Protein AF-A0A0F2SH37-F1 (afdb_monomer_lite)

pLDDT: mean 86.78, std 10.69, range [32.75, 97.75]

Structure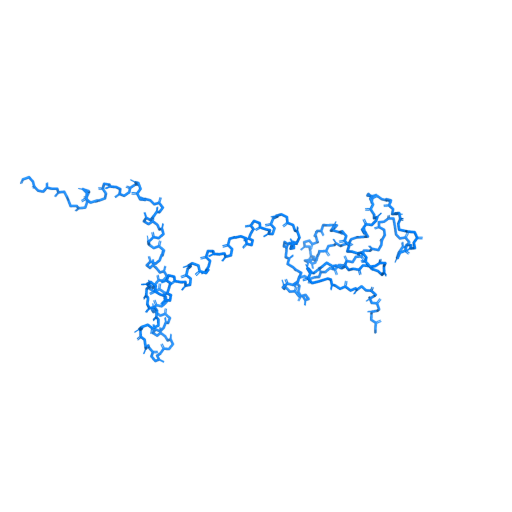 (mmCIF, N/CA/C/O backbone):
data_AF-A0A0F2SH37-F1
#
_entry.id   AF-A0A0F2SH37-F1
#
loop_
_atom_site.group_PDB
_atom_site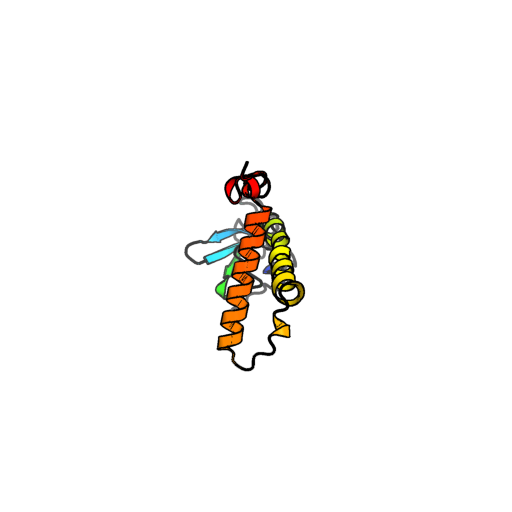.id
_atom_site.type_symbol
_atom_site.label_atom_id
_atom_site.label_alt_id
_atom_site.label_comp_id
_atom_site.label_asym_id
_atom_site.label_entity_id
_atom_site.label_seq_id
_atom_site.pdbx_PDB_ins_code
_atom_site.Cartn_x
_atom_site.Cartn_y
_atom_site.Cartn_z
_atom_site.occupancy
_atom_site.B_iso_or_equiv
_atom_site.auth_seq_id
_atom_site.auth_comp_id
_atom_site.auth_asym_id
_atom_site.auth_atom_id
_atom_site.pdbx_PDB_model_num
ATOM 1 N N . LYS A 1 1 ? -10.724 4.747 -33.906 1.00 32.75 1 LYS A N 1
ATOM 2 C CA . LYS A 1 1 ? -9.865 3.579 -33.591 1.00 32.75 1 LYS A CA 1
ATOM 3 C C . LYS A 1 1 ? -8.431 4.075 -33.403 1.00 32.75 1 LYS A C 1
ATOM 5 O O . LYS A 1 1 ? -7.714 4.203 -34.383 1.00 32.75 1 LYS A O 1
ATOM 10 N N . THR A 1 2 ? -8.019 4.435 -32.190 1.00 34.62 2 THR A N 1
ATOM 11 C CA . THR A 1 2 ? -6.594 4.629 -31.877 1.00 34.62 2 THR A CA 1
ATOM 12 C C . THR A 1 2 ? -5.973 3.236 -31.784 1.00 34.62 2 THR A C 1
ATOM 14 O O . THR A 1 2 ? -6.113 2.554 -30.776 1.00 34.62 2 THR A O 1
ATOM 17 N N . GLY A 1 3 ? -5.422 2.753 -32.900 1.00 40.59 3 GLY A N 1
ATOM 18 C CA . GLY A 1 3 ? -4.862 1.408 -33.043 1.00 40.59 3 GLY A CA 1
ATOM 19 C C . GLY A 1 3 ? -3.606 1.217 -32.200 1.00 40.59 3 GLY A C 1
ATOM 20 O O . GLY A 1 3 ? -2.492 1.357 -32.694 1.00 40.59 3 GLY A O 1
ATOM 21 N N . SER A 1 4 ? -3.763 0.934 -30.911 1.00 58.38 4 SER A N 1
ATOM 22 C CA . SER A 1 4 ? -2.652 0.466 -30.096 1.00 58.38 4 SER A CA 1
ATOM 23 C C . SER A 1 4 ? -2.620 -1.058 -30.136 1.00 58.38 4 SER A C 1
ATOM 25 O O . SER A 1 4 ? -3.357 -1.704 -29.398 1.00 58.38 4 SER A O 1
ATOM 27 N N . ASP A 1 5 ? -1.725 -1.634 -30.944 1.00 71.38 5 ASP A N 1
ATOM 28 C CA . ASP A 1 5 ? -1.370 -3.073 -30.944 1.00 71.38 5 ASP A CA 1
ATOM 29 C C . ASP A 1 5 ? -0.654 -3.516 -29.648 1.00 71.38 5 ASP A C 1
ATOM 31 O O . ASP A 1 5 ? 0.212 -4.389 -29.651 1.00 71.38 5 ASP A O 1
ATOM 35 N N . ILE A 1 6 ? -0.921 -2.824 -28.545 1.00 78.50 6 ILE A N 1
ATOM 36 C CA . ILE A 1 6 ? -0.251 -2.996 -27.268 1.00 78.50 6 ILE A CA 1
ATOM 37 C C . ILE A 1 6 ? -1.250 -3.638 -26.326 1.00 78.50 6 ILE A C 1
ATOM 39 O O . ILE A 1 6 ? -2.310 -3.082 -26.039 1.00 78.50 6 ILE A O 1
ATOM 43 N N . GLN A 1 7 ? -0.884 -4.820 -25.852 1.00 89.06 7 GLN A N 1
ATOM 44 C CA . GLN A 1 7 ? -1.597 -5.511 -24.790 1.00 89.06 7 GLN A CA 1
ATOM 45 C C . GLN A 1 7 ? -1.017 -5.074 -23.443 1.00 89.06 7 GLN A C 1
ATOM 47 O O . GLN A 1 7 ? 0.141 -4.672 -23.364 1.00 89.06 7 GLN A O 1
ATOM 52 N N . ILE A 1 8 ? -1.807 -5.134 -22.376 1.00 90.44 8 ILE A N 1
ATOM 53 C CA . ILE A 1 8 ? -1.336 -4.855 -21.016 1.00 90.44 8 ILE A CA 1
ATOM 54 C C . ILE A 1 8 ? -1.289 -6.181 -20.264 1.00 90.44 8 ILE A C 1
ATOM 56 O O . ILE A 1 8 ? -2.287 -6.900 -20.223 1.00 90.44 8 ILE A O 1
ATOM 60 N N . SER A 1 9 ? -0.139 -6.513 -19.679 1.00 90.62 9 SER A N 1
ATOM 61 C CA . SER A 1 9 ? 0.007 -7.718 -18.866 1.00 90.62 9 SER A CA 1
ATOM 62 C C . SER A 1 9 ? -0.800 -7.605 -17.562 1.00 90.62 9 SER A C 1
ATOM 64 O O . SER A 1 9 ? -1.133 -6.496 -17.130 1.00 90.62 9 SER A O 1
ATOM 66 N N . PRO A 1 10 ? -1.086 -8.719 -16.863 1.00 88.00 10 PRO A N 1
ATOM 67 C CA . PRO A 1 10 ? -1.769 -8.687 -15.563 1.00 88.00 10 PRO A CA 1
ATOM 68 C C . PRO A 1 10 ? -1.054 -7.841 -14.494 1.00 88.00 10 PRO A C 1
ATOM 70 O O . PRO A 1 10 ? -1.665 -7.443 -13.499 1.00 88.00 10 PRO A O 1
ATOM 73 N N . ASN A 1 11 ? 0.233 -7.549 -14.700 1.00 85.81 11 ASN A N 1
ATOM 74 C CA . ASN A 1 11 ? 1.043 -6.703 -13.828 1.00 85.81 11 ASN A CA 1
ATOM 75 C C . ASN A 1 11 ? 0.984 -5.212 -14.193 1.00 85.81 11 ASN A C 1
ATOM 77 O O . ASN A 1 11 ? 1.608 -4.405 -13.510 1.00 85.81 11 ASN A O 1
ATOM 81 N N . GLY A 1 12 ? 0.236 -4.842 -15.236 1.00 88.56 12 GLY A N 1
ATOM 82 C CA . GLY A 1 12 ? 0.138 -3.466 -15.722 1.00 88.56 12 GLY A CA 1
ATOM 83 C C . GLY A 1 12 ? 1.277 -3.069 -16.660 1.00 88.56 12 GLY A C 1
ATOM 84 O O . GLY A 1 12 ? 1.446 -1.883 -16.932 1.00 88.56 12 GLY A O 1
ATOM 85 N N . ILE A 1 13 ? 2.054 -4.037 -17.157 1.00 90.50 13 ILE A N 1
ATOM 86 C CA . ILE A 1 13 ? 3.205 -3.782 -18.026 1.00 90.50 13 ILE A CA 1
ATOM 87 C C . ILE A 1 13 ? 2.760 -3.894 -19.490 1.00 90.50 13 ILE A C 1
ATOM 89 O O . ILE A 1 13 ? 2.168 -4.905 -19.871 1.00 90.50 13 ILE A O 1
ATOM 93 N N . PRO A 1 14 ? 3.024 -2.889 -20.340 1.00 91.56 14 PRO A N 1
ATOM 94 C CA . PRO A 1 14 ? 2.734 -2.983 -21.764 1.00 91.56 14 PRO A CA 1
ATOM 95 C C . PRO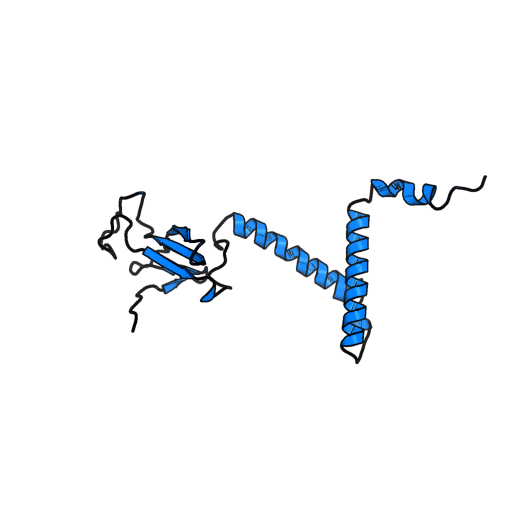 A 1 14 ? 3.539 -4.096 -22.441 1.00 91.56 14 PRO A C 1
ATOM 97 O O . PRO A 1 14 ? 4.747 -4.210 -22.244 1.00 91.56 14 PRO A O 1
ATOM 100 N N . ILE A 1 15 ? 2.878 -4.880 -23.283 1.00 90.31 15 ILE A N 1
ATOM 101 C CA . ILE A 1 15 ? 3.457 -5.930 -24.117 1.00 90.31 15 ILE A CA 1
ATOM 102 C C . ILE A 1 15 ? 3.517 -5.393 -25.543 1.00 90.31 15 ILE A C 1
ATOM 104 O O . ILE A 1 15 ? 2.522 -4.916 -26.095 1.00 90.31 15 ILE A O 1
ATOM 108 N N . CYS A 1 16 ? 4.705 -5.435 -26.140 1.00 86.19 16 CYS A N 1
ATOM 109 C CA . CYS A 1 16 ? 4.893 -4.994 -27.519 1.00 86.19 16 CYS A CA 1
ATOM 110 C C . CYS A 1 16 ? 4.447 -6.075 -28.528 1.00 86.19 16 CYS A C 1
ATOM 112 O O . CYS A 1 16 ? 4.303 -7.234 -28.147 1.00 86.19 16 CYS A O 1
ATOM 114 N N . PRO A 1 17 ? 4.285 -5.747 -29.826 1.00 82.56 17 PRO A N 1
ATOM 115 C CA . PRO A 1 17 ? 3.750 -6.689 -30.822 1.00 82.56 17 PRO A CA 1
ATOM 116 C C . PRO A 1 17 ? 4.538 -7.996 -31.000 1.00 82.56 17 PRO A C 1
ATOM 118 O O . PRO A 1 17 ? 3.988 -8.977 -31.479 1.00 82.56 17 PRO A O 1
ATOM 121 N N . ILE A 1 18 ? 5.815 -8.022 -30.604 1.00 82.38 18 ILE A N 1
ATOM 122 C CA . ILE A 1 18 ? 6.654 -9.233 -30.607 1.00 82.38 18 ILE A CA 1
ATOM 123 C C . ILE A 1 18 ? 6.491 -10.085 -29.331 1.00 82.38 18 ILE A C 1
ATOM 125 O O . ILE A 1 18 ? 7.284 -10.988 -29.091 1.00 82.38 18 ILE A O 1
ATOM 129 N N . GLY A 1 19 ? 5.508 -9.772 -28.480 1.00 86.38 19 GLY A N 1
ATOM 130 C CA . GLY A 1 19 ? 5.157 -10.544 -27.283 1.00 86.38 19 GLY A CA 1
ATOM 131 C C . GLY A 1 19 ? 6.022 -10.286 -26.045 1.00 86.38 19 GLY A C 1
ATOM 132 O O . GLY A 1 19 ? 5.876 -10.989 -25.052 1.00 86.38 19 GLY A O 1
ATOM 133 N N . LEU A 1 20 ? 6.915 -9.289 -26.069 1.00 88.62 20 LEU A N 1
ATOM 134 C CA . LEU A 1 20 ? 7.800 -8.982 -24.938 1.00 88.62 20 LEU A CA 1
ATOM 135 C C . LEU A 1 20 ? 7.244 -7.861 -24.053 1.00 88.62 20 LEU A C 1
ATOM 137 O O . LEU A 1 20 ? 6.804 -6.824 -24.565 1.00 88.62 20 LEU A O 1
ATOM 141 N N . GLU A 1 21 ? 7.346 -8.036 -22.733 1.00 91.00 21 GLU A N 1
ATOM 142 C CA . GLU A 1 21 ? 7.075 -6.983 -21.748 1.00 91.00 21 GLU A CA 1
ATOM 143 C C . GLU A 1 21 ? 8.066 -5.821 -21.900 1.00 91.00 21 GLU A C 1
ATOM 145 O O . GLU A 1 21 ? 9.286 -5.996 -21.958 1.00 91.00 21 GLU A O 1
ATOM 150 N N . MET A 1 22 ? 7.532 -4.606 -21.998 1.00 90.38 22 MET A N 1
ATOM 151 C CA . MET A 1 22 ? 8.314 -3.386 -22.155 1.00 90.38 22 MET A CA 1
ATOM 152 C C . MET A 1 22 ? 9.070 -3.037 -20.867 1.00 90.38 22 MET A C 1
ATOM 154 O O . MET A 1 22 ? 8.621 -3.309 -19.758 1.00 90.38 22 MET A O 1
ATOM 158 N N . LYS A 1 23 ? 10.222 -2.376 -21.007 1.00 89.12 23 LYS A N 1
ATOM 159 C CA . LYS A 1 23 ? 11.048 -1.943 -19.871 1.00 89.12 23 LYS A CA 1
ATOM 160 C C . LYS A 1 23 ? 10.608 -0.569 -19.357 1.00 89.12 23 LYS A C 1
ATOM 162 O O . LYS A 1 23 ? 10.296 0.300 -20.181 1.00 89.12 23 LYS A O 1
ATOM 167 N N . PRO A 1 24 ? 10.668 -0.315 -18.038 1.00 89.19 24 PRO A N 1
ATOM 168 C CA . PRO A 1 24 ? 10.423 1.013 -17.491 1.00 89.19 24 PRO A CA 1
ATOM 169 C C . PRO A 1 24 ? 11.482 2.010 -17.989 1.00 89.19 24 PRO A C 1
ATOM 171 O O . PRO A 1 24 ? 12.665 1.689 -18.133 1.00 89.19 24 PRO A O 1
ATOM 174 N N . ASN A 1 25 ? 11.043 3.235 -18.264 1.00 89.31 25 ASN A N 1
ATOM 175 C CA . ASN A 1 25 ? 11.845 4.350 -18.777 1.00 89.31 25 ASN A CA 1
ATOM 176 C C . ASN A 1 25 ? 11.623 5.644 -17.968 1.00 89.31 25 ASN A C 1
ATOM 178 O O . ASN A 1 25 ? 11.732 6.752 -18.494 1.00 89.31 25 ASN A O 1
ATOM 182 N N . GLY A 1 26 ? 11.278 5.496 -16.689 1.00 88.44 26 GLY A N 1
ATOM 183 C CA . GLY A 1 26 ? 11.013 6.599 -15.769 1.00 88.44 26 GLY A CA 1
ATOM 184 C C . GLY A 1 26 ? 9.543 7.011 -15.696 1.00 88.44 26 GLY A C 1
ATOM 185 O O . GLY A 1 26 ? 8.687 6.483 -16.403 1.00 88.44 26 GLY A O 1
ATOM 186 N N . HIS A 1 27 ? 9.267 7.970 -14.817 1.00 89.00 27 HIS A N 1
ATOM 187 C CA . HIS A 1 27 ? 7.934 8.501 -14.546 1.00 89.00 27 HIS A CA 1
ATOM 188 C C . HIS A 1 27 ? 7.877 9.984 -14.922 1.00 89.00 27 HIS A C 1
ATOM 190 O O . HIS A 1 27 ? 8.820 10.735 -14.669 1.00 89.00 27 HIS A O 1
ATOM 196 N N . ASP A 1 28 ? 6.784 10.412 -15.547 1.00 90.56 28 ASP A N 1
ATOM 197 C CA . ASP A 1 28 ? 6.513 11.819 -15.821 1.00 90.56 28 ASP A CA 1
ATOM 198 C C . ASP A 1 28 ? 5.672 12.431 -14.700 1.00 90.56 28 ASP A C 1
ATOM 200 O O . ASP A 1 28 ? 4.469 12.185 -14.627 1.00 90.56 28 ASP A O 1
ATOM 204 N N . ASN A 1 29 ? 6.289 13.250 -13.847 1.00 87.25 29 ASN A N 1
ATOM 205 C CA . ASN A 1 29 ? 5.581 13.876 -12.728 1.00 87.25 29 ASN A CA 1
ATOM 206 C C . ASN A 1 29 ? 4.525 14.897 -13.185 1.00 87.25 29 ASN A C 1
ATOM 208 O O . ASN A 1 29 ? 3.521 15.069 -12.502 1.00 87.25 29 ASN A O 1
ATOM 212 N N . LEU A 1 30 ? 4.727 15.568 -14.328 1.00 88.31 30 LEU A N 1
ATOM 213 C CA . LEU A 1 30 ? 3.815 16.618 -14.799 1.00 88.31 30 LEU A CA 1
ATOM 214 C C . LEU A 1 30 ? 2.506 16.027 -15.322 1.00 88.31 30 LEU A C 1
ATOM 216 O O . LEU A 1 30 ? 1.431 16.550 -15.049 1.00 88.31 30 LEU A O 1
ATOM 220 N N . GLN A 1 31 ? 2.592 14.922 -16.064 1.00 86.38 31 GLN A N 1
ATOM 221 C CA . GLN A 1 31 ? 1.409 14.257 -16.629 1.00 86.38 31 GLN A CA 1
ATOM 222 C C . GLN A 1 31 ? 0.965 13.018 -15.837 1.00 86.38 31 GLN A C 1
ATOM 224 O O . GLN A 1 31 ? 0.006 12.354 -16.236 1.00 86.38 31 GLN A O 1
ATOM 229 N N . ASN A 1 32 ? 1.661 12.701 -14.740 1.00 85.94 32 ASN A N 1
ATOM 230 C CA . ASN A 1 32 ? 1.429 11.543 -13.879 1.00 85.94 32 ASN A CA 1
ATOM 231 C C . ASN A 1 32 ? 1.296 10.233 -14.681 1.00 85.94 32 ASN A C 1
ATOM 233 O O . ASN A 1 32 ? 0.272 9.542 -14.617 1.00 85.94 32 ASN A O 1
ATOM 237 N N . ARG A 1 33 ? 2.314 9.940 -15.502 1.00 89.56 33 ARG A N 1
ATOM 238 C CA . ARG A 1 33 ? 2.342 8.767 -16.391 1.00 89.56 33 ARG A CA 1
ATOM 239 C C . ARG A 1 33 ? 3.670 8.035 -16.324 1.00 89.56 33 ARG A C 1
ATOM 241 O O . ARG A 1 33 ? 4.730 8.662 -16.353 1.00 89.56 33 ARG A O 1
ATOM 248 N N . ASP A 1 34 ? 3.615 6.714 -16.317 1.00 90.56 34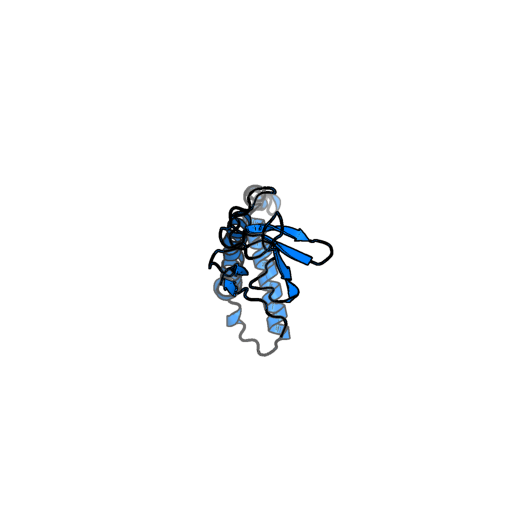 ASP A N 1
ATOM 249 C CA . ASP A 1 34 ? 4.808 5.883 -16.429 1.00 90.56 34 ASP A CA 1
ATOM 250 C C . ASP A 1 34 ? 5.220 5.763 -17.893 1.00 90.56 34 ASP A C 1
ATOM 252 O O . ASP A 1 34 ? 4.386 5.645 -18.796 1.00 90.56 34 ASP A O 1
ATOM 256 N N . LYS A 1 35 ? 6.526 5.843 -18.147 1.00 91.38 35 LYS A N 1
ATOM 257 C CA . LYS A 1 35 ? 7.108 5.721 -19.483 1.00 91.38 35 LYS A CA 1
ATOM 258 C C . LYS A 1 35 ? 7.666 4.319 -19.647 1.00 91.38 35 LYS A C 1
ATOM 260 O O . LYS A 1 35 ? 8.439 3.852 -18.818 1.00 91.38 35 LYS A O 1
ATOM 265 N N . TRP A 1 36 ? 7.343 3.699 -20.769 1.00 90.56 36 TRP A N 1
ATOM 266 C CA . TRP A 1 36 ? 7.795 2.370 -21.149 1.00 90.56 36 TRP A CA 1
ATOM 267 C C . TRP A 1 36 ? 8.550 2.446 -22.467 1.00 90.56 36 TRP A C 1
ATOM 269 O O . TRP A 1 36 ? 8.221 3.255 -23.338 1.00 90.56 36 TRP A O 1
ATOM 279 N N . ARG A 1 37 ? 9.561 1.596 -22.625 1.00 90.44 37 ARG A N 1
ATOM 280 C CA . ARG A 1 37 ? 10.364 1.473 -23.847 1.00 90.44 37 ARG A CA 1
ATOM 281 C C . ARG A 1 37 ? 10.555 0.015 -24.239 1.00 90.44 37 ARG A C 1
ATOM 283 O O . ARG A 1 37 ? 10.316 -0.891 -23.445 1.00 90.44 37 ARG A O 1
ATOM 290 N N . CYS A 1 38 ? 11.015 -0.210 -25.463 1.00 90.06 38 CYS A N 1
ATOM 291 C CA . CYS A 1 38 ? 11.249 -1.550 -25.984 1.00 90.06 38 CYS A CA 1
ATOM 292 C C . CYS A 1 38 ? 12.180 -2.371 -25.071 1.00 90.06 38 CYS A C 1
ATOM 294 O O . CYS A 1 38 ? 13.217 -1.878 -24.618 1.00 90.06 38 CYS A O 1
ATOM 296 N N . ALA A 1 39 ? 11.837 -3.642 -24.846 1.00 88.69 39 ALA A N 1
ATOM 297 C CA . ALA A 1 39 ? 12.628 -4.575 -24.043 1.00 88.69 39 ALA A CA 1
ATOM 298 C C . ALA A 1 39 ? 14.057 -4.771 -24.580 1.00 88.69 39 ALA A C 1
ATOM 300 O O . ALA A 1 39 ? 15.003 -4.935 -23.809 1.00 88.69 39 ALA A O 1
ATOM 301 N N . LEU A 1 40 ? 14.209 -4.702 -25.903 1.00 88.25 40 LEU A N 1
ATOM 302 C CA . LEU A 1 40 ? 15.467 -4.890 -26.629 1.00 88.25 40 LEU A CA 1
ATOM 303 C C . LEU A 1 40 ? 16.255 -3.581 -26.816 1.00 88.25 40 LEU A C 1
ATOM 305 O O . LEU A 1 40 ? 17.305 -3.566 -27.455 1.00 88.25 40 LEU A O 1
ATOM 309 N N . SER A 1 41 ? 15.770 -2.474 -26.245 1.00 86.12 41 SER A N 1
ATOM 310 C CA . SER A 1 41 ? 16.539 -1.233 -26.195 1.00 86.12 41 SER A CA 1
ATOM 311 C C . SER A 1 41 ? 17.570 -1.272 -25.063 1.00 86.12 41 SER A C 1
ATOM 313 O O . SER A 1 41 ? 17.262 -1.626 -23.920 1.00 86.12 41 SER A O 1
ATOM 315 N N . CYS A 1 42 ? 18.805 -0.894 -25.384 1.00 80.38 42 CYS A N 1
ATOM 316 C CA . CYS A 1 42 ? 19.901 -0.713 -24.441 1.00 80.38 42 CYS A CA 1
ATOM 317 C C . CYS A 1 42 ? 20.589 0.626 -24.736 1.00 80.38 42 CYS A C 1
ATOM 319 O O . CYS A 1 42 ? 21.207 0.812 -25.786 1.00 80.38 42 CYS A O 1
ATOM 321 N N . GLY A 1 43 ? 20.437 1.596 -23.829 1.00 76.75 43 GLY A N 1
ATOM 322 C CA . GLY A 1 43 ? 20.853 2.975 -24.095 1.00 76.75 43 GLY A CA 1
ATOM 323 C C . GLY A 1 43 ? 20.125 3.539 -25.319 1.00 76.75 43 GLY A C 1
ATOM 324 O O . GLY A 1 43 ? 18.900 3.481 -25.379 1.00 76.75 43 GLY A O 1
ATOM 325 N N . SER A 1 44 ? 20.877 4.063 -26.288 1.00 73.50 44 SER A N 1
ATOM 326 C CA . SER A 1 44 ? 20.378 4.606 -27.562 1.00 73.50 44 SER A CA 1
ATOM 327 C C . SER A 1 44 ? 20.370 3.596 -28.718 1.00 73.50 44 SER A C 1
ATOM 329 O O . SER A 1 44 ? 20.117 3.982 -29.860 1.00 73.50 44 SER A O 1
ATOM 331 N N . LYS A 1 45 ? 20.666 2.319 -28.441 1.00 78.50 45 LYS A N 1
ATOM 332 C CA . LYS A 1 45 ? 20.651 1.231 -29.425 1.00 78.50 45 LYS A CA 1
ATOM 333 C C . LYS A 1 45 ? 19.427 0.346 -29.197 1.00 78.50 45 LYS A C 1
ATOM 335 O O . LYS A 1 45 ? 19.075 0.045 -28.057 1.00 78.50 45 LYS A O 1
ATOM 340 N N . ASN A 1 46 ? 18.804 -0.104 -30.279 1.00 81.75 46 ASN A N 1
ATOM 341 C CA . ASN A 1 46 ? 17.690 -1.044 -30.248 1.00 81.75 46 ASN A CA 1
ATOM 342 C C . ASN A 1 46 ? 18.008 -2.222 -31.173 1.00 81.75 46 ASN A C 1
ATOM 344 O O . ASN A 1 46 ? 18.211 -2.012 -32.365 1.00 81.75 46 ASN A O 1
ATOM 348 N N . SER A 1 47 ? 18.059 -3.438 -30.624 1.00 84.06 47 SER A N 1
ATOM 349 C CA . SER A 1 47 ? 18.362 -4.671 -31.368 1.00 84.06 47 SER A CA 1
ATOM 350 C C . SER A 1 47 ? 17.118 -5.405 -31.879 1.00 84.06 47 SER A C 1
ATOM 352 O O . SER A 1 47 ? 17.220 -6.522 -32.374 1.00 84.06 47 SER A O 1
ATOM 354 N N . CYS A 1 48 ? 15.934 -4.803 -31.752 1.00 84.94 48 CYS A N 1
ATOM 355 C CA . CYS A 1 48 ? 14.689 -5.389 -32.232 1.00 84.94 48 CYS A CA 1
ATOM 356 C C . CYS A 1 48 ? 14.729 -5.603 -33.758 1.00 84.94 48 CYS A C 1
ATOM 358 O O . CYS A 1 48 ? 14.692 -4.635 -34.514 1.00 84.94 48 CYS A O 1
ATOM 360 N N . THR A 1 49 ? 14.805 -6.869 -34.188 1.00 73.12 49 THR A N 1
ATOM 361 C CA . THR A 1 49 ? 15.028 -7.305 -35.583 1.00 73.12 49 THR A CA 1
ATOM 362 C C . THR A 1 49 ? 13.891 -6.919 -36.527 1.00 73.12 49 THR A C 1
ATOM 364 O O . THR A 1 49 ? 14.130 -6.557 -37.672 1.00 73.12 49 THR A O 1
ATOM 367 N N . SER A 1 50 ? 12.651 -6.952 -36.031 1.00 72.19 50 SER A N 1
ATOM 368 C CA . SER A 1 50 ? 11.486 -6.324 -36.662 1.00 72.19 50 SER A CA 1
ATOM 369 C C . SER A 1 50 ? 11.102 -5.121 -35.810 1.00 72.19 50 SER A C 1
ATOM 371 O O . SER A 1 50 ? 10.243 -5.240 -34.929 1.00 72.19 50 SER A O 1
ATOM 373 N N . PRO A 1 51 ? 11.797 -3.980 -35.967 1.00 63.28 51 PRO A N 1
ATOM 374 C CA . PRO A 1 51 ? 11.624 -2.866 -35.062 1.00 63.28 51 PRO A CA 1
ATOM 375 C C . PRO A 1 51 ? 10.178 -2.386 -35.145 1.00 63.28 51 PRO A C 1
ATOM 377 O O . PRO A 1 51 ? 9.739 -1.825 -36.143 1.00 63.28 51 PRO A O 1
ATOM 380 N N . CYS A 1 52 ? 9.444 -2.545 -34.044 1.00 68.38 52 CYS A N 1
ATOM 381 C CA . CYS A 1 52 ? 8.088 -2.013 -33.899 1.00 68.38 52 CYS A CA 1
ATOM 382 C C . CYS A 1 52 ? 8.031 -0.469 -33.953 1.00 68.38 52 CYS A C 1
ATOM 384 O O . CYS A 1 52 ? 6.956 0.110 -33.815 1.00 68.38 52 CYS A O 1
ATOM 386 N N . SER A 1 53 ? 9.183 0.203 -34.099 1.00 76.38 53 SER A N 1
ATOM 387 C CA . SER A 1 53 ? 9.335 1.639 -34.339 1.00 76.38 53 SER A CA 1
ATOM 388 C C . SER A 1 53 ? 10.732 1.960 -34.888 1.00 76.38 53 SER A C 1
ATOM 390 O O . SER A 1 53 ? 11.713 1.348 -34.472 1.00 76.38 53 SER A O 1
ATOM 392 N N . LYS A 1 54 ? 10.834 2.990 -35.741 1.00 77.38 54 LYS A N 1
ATOM 393 C CA . LYS A 1 54 ? 12.101 3.536 -36.275 1.00 77.38 54 LYS A CA 1
ATOM 394 C C . LYS A 1 54 ? 12.918 4.341 -35.246 1.00 77.38 54 LYS A C 1
ATOM 396 O O . LYS A 1 54 ? 14.021 4.788 -35.547 1.00 77.38 54 LYS A O 1
ATOM 401 N N . ALA A 1 55 ? 12.382 4.582 -34.048 1.00 81.19 55 ALA A N 1
ATOM 402 C CA . ALA A 1 55 ? 13.059 5.373 -33.023 1.00 81.19 55 ALA A CA 1
ATOM 403 C C . ALA A 1 55 ? 14.296 4.655 -32.445 1.00 81.19 55 ALA A C 1
ATOM 405 O O . ALA A 1 55 ? 14.283 3.441 -32.241 1.00 81.19 55 ALA A O 1
ATOM 406 N N . LYS A 1 56 ? 15.332 5.428 -32.076 1.00 78.69 56 LYS A N 1
ATOM 407 C CA . LYS A 1 56 ? 16.584 4.927 -31.458 1.00 78.69 56 LYS A CA 1
ATOM 408 C C . LYS A 1 56 ? 16.343 4.072 -30.204 1.00 78.69 56 LYS A C 1
ATOM 410 O O . LYS A 1 56 ? 17.024 3.079 -29.981 1.00 78.69 56 LYS A O 1
ATOM 415 N N . TYR A 1 57 ? 15.335 4.436 -29.413 1.00 77.81 57 TYR A N 1
ATOM 416 C CA . TYR A 1 57 ? 14.940 3.737 -28.184 1.00 77.81 57 TYR A CA 1
ATOM 417 C C . TYR A 1 57 ? 13.885 2.635 -28.413 1.00 77.81 57 TYR A C 1
ATOM 419 O O . TYR A 1 57 ? 13.365 2.057 -27.458 1.00 77.81 57 TYR A O 1
ATOM 427 N N . GLY A 1 58 ? 13.547 2.347 -29.673 1.00 85.50 58 GLY A N 1
ATOM 428 C CA . GLY A 1 58 ? 12.424 1.492 -30.045 1.00 85.50 58 GLY A CA 1
ATOM 429 C C . GLY A 1 58 ? 11.063 2.121 -29.745 1.00 85.50 58 GLY A C 1
ATOM 430 O O . GLY A 1 58 ? 10.950 3.319 -29.485 1.00 85.50 58 GLY A O 1
ATOM 431 N N . ARG A 1 59 ? 9.999 1.310 -29.814 1.00 87.19 59 ARG A N 1
ATOM 432 C CA . ARG A 1 59 ? 8.633 1.759 -29.503 1.00 87.19 59 ARG A CA 1
ATOM 433 C C . ARG A 1 59 ? 8.547 2.128 -28.026 1.00 87.19 59 ARG A C 1
ATOM 435 O O . ARG A 1 59 ? 9.043 1.396 -27.169 1.00 87.19 59 ARG A O 1
ATOM 442 N N . THR A 1 60 ? 7.911 3.256 -27.748 1.00 89.62 60 THR A N 1
ATOM 443 C CA . THR A 1 60 ? 7.602 3.716 -26.396 1.00 89.62 60 THR A CA 1
ATOM 444 C C . THR A 1 60 ? 6.102 3.647 -26.154 1.00 89.62 60 THR A C 1
ATOM 446 O O . THR A 1 60 ? 5.304 3.665 -27.092 1.00 89.62 60 THR A O 1
ATOM 449 N N . TYR A 1 61 ? 5.719 3.536 -24.889 1.00 91.00 61 TYR A N 1
ATOM 450 C CA . TYR A 1 61 ? 4.326 3.575 -24.466 1.00 91.00 61 TYR A CA 1
ATOM 451 C C . TYR A 1 61 ? 4.205 4.309 -23.137 1.00 91.00 61 TYR A C 1
ATOM 453 O O . TYR A 1 61 ? 5.181 4.421 -22.391 1.00 91.00 61 TYR A O 1
ATOM 461 N N . HIS A 1 62 ? 3.015 4.816 -22.845 1.00 91.38 62 HIS A N 1
ATOM 462 C CA . HIS A 1 62 ? 2.729 5.502 -21.598 1.00 91.38 62 HIS A CA 1
ATOM 463 C C . HIS A 1 62 ? 1.497 4.899 -20.941 1.00 91.38 62 HIS A C 1
ATOM 465 O O . HIS A 1 62 ? 0.493 4.682 -21.609 1.00 91.38 62 HIS A O 1
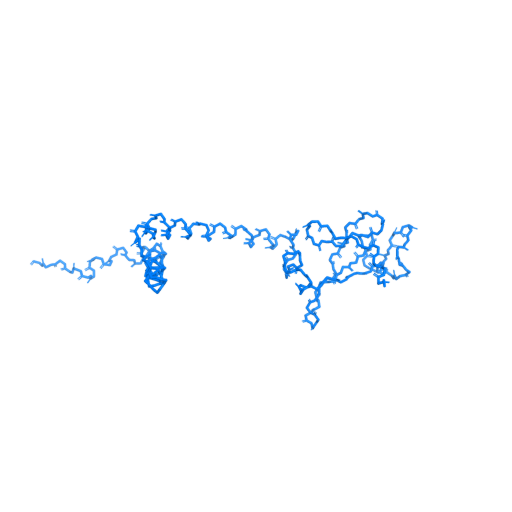ATOM 471 N N . THR A 1 63 ? 1.574 4.654 -19.638 1.00 91.19 63 THR A N 1
ATOM 472 C CA . THR A 1 63 ? 0.418 4.252 -18.830 1.00 91.19 63 THR A CA 1
ATOM 473 C C . THR A 1 63 ? 0.105 5.365 -17.847 1.00 91.19 63 THR A C 1
ATOM 475 O O . THR A 1 63 ? 1.000 5.831 -17.138 1.00 91.19 63 THR A O 1
ATOM 478 N N . HIS A 1 64 ? -1.150 5.807 -17.794 1.00 90.19 64 HIS A N 1
ATOM 479 C CA . HIS A 1 64 ? -1.579 6.799 -16.816 1.00 90.19 64 HIS A CA 1
ATOM 480 C C . HIS A 1 64 ? -2.230 6.105 -15.628 1.00 90.19 64 HIS A C 1
ATOM 482 O O . HIS A 1 64 ? -3.134 5.289 -15.791 1.00 90.19 64 HIS A O 1
ATOM 488 N N . SER A 1 65 ? -1.850 6.493 -14.409 1.00 85.62 65 SER A N 1
ATOM 489 C CA . SER A 1 65 ? -2.477 5.943 -13.200 1.00 85.62 65 SER A CA 1
ATOM 490 C C . SER A 1 65 ? -3.991 6.175 -13.155 1.00 85.62 65 SER A C 1
ATOM 492 O O . SER A 1 65 ? -4.705 5.394 -12.537 1.00 85.62 65 SER A O 1
ATOM 494 N N . LYS A 1 66 ? -4.493 7.222 -13.828 1.00 88.38 66 LYS A N 1
ATOM 495 C CA . LYS A 1 66 ? -5.929 7.525 -13.923 1.00 88.38 66 LYS A CA 1
ATOM 496 C C . LYS A 1 66 ? -6.715 6.479 -14.719 1.00 88.38 66 LYS A C 1
ATOM 498 O O . LYS A 1 66 ? -7.879 6.267 -14.403 1.00 88.38 66 LYS A O 1
ATOM 503 N N . ASP A 1 67 ? -6.090 5.822 -15.695 1.00 89.19 67 ASP A N 1
ATOM 504 C CA . ASP A 1 67 ? -6.775 4.852 -16.559 1.00 89.19 67 ASP A CA 1
ATOM 505 C C . ASP A 1 67 ? -7.123 3.584 -15.777 1.00 89.19 67 ASP A C 1
ATOM 507 O O . ASP A 1 67 ? -8.196 3.004 -15.932 1.00 89.19 67 ASP A O 1
ATOM 511 N N . ASN A 1 68 ? -6.208 3.151 -14.907 1.00 88.00 68 ASN A N 1
ATOM 512 C CA . ASN A 1 68 ? -6.434 2.027 -14.016 1.00 88.00 68 ASN A CA 1
ATOM 513 C C . ASN A 1 68 ? -5.492 2.089 -12.810 1.00 88.00 68 ASN A C 1
ATOM 515 O O . ASN A 1 68 ? -4.382 1.567 -12.853 1.00 88.00 68 ASN A O 1
ATOM 519 N N . LEU A 1 69 ? -5.951 2.671 -11.701 1.00 84.94 69 LEU A N 1
ATOM 520 C CA . LEU A 1 69 ? -5.148 2.817 -10.477 1.00 84.94 69 LEU A CA 1
ATOM 521 C C . LEU A 1 69 ? -4.654 1.482 -9.910 1.00 84.94 69 LEU A C 1
ATOM 523 O O . LEU A 1 69 ? -3.633 1.434 -9.225 1.00 84.94 69 LEU A O 1
ATOM 527 N N . ARG A 1 70 ? -5.388 0.394 -10.168 1.00 84.12 70 ARG A N 1
ATOM 528 C CA . ARG A 1 70 ? -5.032 -0.935 -9.676 1.00 84.12 70 ARG A CA 1
ATOM 529 C C . ARG A 1 70 ? -3.862 -1.510 -10.468 1.00 84.12 70 ARG A C 1
ATOM 531 O O . ARG A 1 70 ? -2.977 -2.095 -9.851 1.00 84.12 70 ARG A O 1
ATOM 538 N N . LEU A 1 71 ? -3.857 -1.369 -11.790 1.00 87.44 71 LEU A N 1
ATOM 539 C CA . LEU A 1 71 ? -2.809 -1.895 -12.673 1.00 87.44 71 LEU A CA 1
ATOM 540 C C . LEU A 1 71 ? -1.618 -0.934 -12.808 1.00 87.44 71 LEU A C 1
ATOM 542 O O . LEU A 1 71 ? -0.478 -1.375 -12.741 1.00 87.44 71 LEU A O 1
ATOM 546 N N . PHE A 1 72 ? -1.871 0.368 -12.926 1.00 89.12 72 PHE A N 1
ATOM 547 C CA . PHE A 1 72 ? -0.869 1.416 -13.153 1.00 89.12 72 PHE A CA 1
ATOM 548 C C . PHE A 1 72 ? -0.558 2.168 -11.857 1.00 89.12 72 PHE A C 1
ATOM 550 O O . PHE A 1 72 ? -0.840 3.361 -11.688 1.00 89.12 72 PHE A O 1
ATOM 557 N N . THR A 1 73 ? -0.021 1.423 -10.895 1.00 84.25 73 THR A N 1
ATOM 558 C CA . THR A 1 73 ? 0.348 1.937 -9.578 1.00 84.25 73 THR A CA 1
ATOM 559 C C . THR A 1 73 ? 1.595 2.815 -9.655 1.00 84.25 73 THR A C 1
ATOM 561 O O . THR A 1 73 ? 2.552 2.481 -10.341 1.00 84.25 73 THR A O 1
ATOM 564 N N . LYS A 1 74 ? 1.645 3.881 -8.840 1.00 80.94 74 LYS A N 1
ATOM 565 C CA . LYS A 1 74 ? 2.816 4.779 -8.719 1.00 80.94 74 LYS A CA 1
ATOM 566 C C . LYS A 1 74 ? 4.137 4.034 -8.482 1.00 80.94 74 LYS A C 1
ATOM 568 O O . LYS A 1 74 ? 5.207 4.500 -8.854 1.00 80.94 74 LYS A O 1
ATOM 573 N N . THR A 1 75 ? 4.078 2.912 -7.772 1.00 83.06 75 THR A N 1
ATOM 574 C CA . THR A 1 75 ? 5.209 1.993 -7.631 1.00 83.06 75 THR A CA 1
ATOM 575 C C . THR A 1 75 ? 4.941 0.780 -8.520 1.00 83.06 75 THR A C 1
ATOM 577 O O . THR A 1 75 ? 3.932 0.112 -8.285 1.00 83.06 75 THR A O 1
ATOM 580 N N . PRO A 1 76 ? 5.802 0.484 -9.509 1.00 78.56 76 PRO A N 1
ATOM 581 C CA . PRO A 1 76 ? 5.645 -0.684 -10.375 1.00 78.56 76 PRO A CA 1
ATOM 582 C C . PRO A 1 76 ? 5.601 -1.985 -9.570 1.00 78.56 76 PRO A C 1
ATOM 584 O O . PRO A 1 76 ? 6.409 -2.168 -8.654 1.00 78.56 76 PRO A O 1
ATOM 587 N N . ARG A 1 77 ? 4.659 -2.880 -9.886 1.00 81.44 77 ARG A N 1
ATOM 588 C CA . ARG A 1 77 ? 4.385 -4.106 -9.107 1.00 81.44 77 ARG A CA 1
ATOM 589 C C . ARG A 1 77 ? 5.521 -5.132 -9.125 1.00 81.44 77 ARG A C 1
ATOM 591 O O . ARG A 1 77 ? 5.661 -5.914 -8.191 1.00 81.44 77 ARG A O 1
ATOM 598 N N . ASP A 1 78 ? 6.320 -5.119 -10.180 1.00 78.12 78 ASP A N 1
ATOM 599 C CA . ASP A 1 78 ? 7.509 -5.945 -10.388 1.00 78.12 78 ASP A CA 1
ATOM 600 C C . ASP A 1 78 ? 8.733 -5.447 -9.595 1.00 78.12 78 ASP A C 1
ATOM 602 O O . ASP A 1 78 ? 9.703 -6.183 -9.406 1.00 78.12 78 ASP A O 1
ATOM 606 N N . SER A 1 79 ? 8.693 -4.211 -9.089 1.00 82.38 79 SER A N 1
ATOM 607 C CA . SER A 1 79 ? 9.822 -3.612 -8.378 1.00 82.38 79 SER A CA 1
ATOM 608 C C . SER A 1 79 ? 10.033 -4.191 -6.974 1.00 82.38 79 SER A C 1
ATOM 610 O O . SER A 1 79 ? 9.094 -4.518 -6.246 1.00 82.38 79 SER A O 1
ATOM 612 N N . GLU A 1 80 ? 11.288 -4.212 -6.518 1.00 88.88 80 GLU A N 1
ATOM 613 C CA . GLU A 1 80 ? 11.619 -4.612 -5.142 1.00 88.88 80 GLU A CA 1
ATOM 614 C C . GLU A 1 80 ? 10.972 -3.683 -4.100 1.00 88.88 80 GLU A C 1
ATOM 616 O O . GLU A 1 80 ? 10.507 -4.118 -3.045 1.00 88.88 80 GLU A O 1
ATOM 621 N N . LYS A 1 81 ? 10.832 -2.394 -4.441 1.00 89.38 81 LYS A N 1
ATOM 622 C CA . LYS A 1 81 ? 10.112 -1.413 -3.618 1.00 89.38 81 LYS A CA 1
ATOM 623 C C . LYS A 1 81 ? 8.656 -1.826 -3.398 1.00 89.38 81 LYS A C 1
ATOM 625 O O . LYS A 1 81 ? 8.159 -1.711 -2.278 1.00 89.38 81 LYS A O 1
ATOM 630 N N . TRP A 1 82 ? 7.983 -2.335 -4.434 1.00 88.62 82 TRP A N 1
ATOM 631 C CA . TRP A 1 82 ? 6.618 -2.837 -4.299 1.00 88.62 82 TRP A CA 1
ATOM 632 C C . TRP A 1 82 ? 6.544 -4.024 -3.348 1.00 88.62 82 TRP A C 1
ATOM 634 O O . TRP A 1 82 ? 5.687 -4.022 -2.470 1.00 88.62 82 TRP A O 1
ATOM 644 N N . LYS A 1 83 ? 7.463 -4.993 -3.445 1.00 90.25 83 LYS A N 1
ATOM 645 C CA . LYS A 1 83 ? 7.485 -6.154 -2.537 1.00 90.25 83 LYS A CA 1
ATOM 646 C C . LYS A 1 83 ? 7.589 -5.732 -1.071 1.00 90.25 83 LYS A C 1
ATOM 648 O O . LYS A 1 83 ? 6.830 -6.226 -0.234 1.00 90.25 83 LYS A O 1
ATOM 653 N N . VAL A 1 84 ? 8.465 -4.773 -0.761 1.00 92.19 84 VAL A N 1
ATOM 654 C CA . VAL A 1 84 ? 8.627 -4.231 0.600 1.00 92.19 84 VAL A CA 1
ATOM 655 C C . VAL A 1 84 ? 7.345 -3.556 1.094 1.00 92.19 84 VAL A C 1
ATOM 657 O O . VAL A 1 84 ? 6.911 -3.810 2.219 1.00 92.19 84 VAL A O 1
ATOM 660 N N . ILE A 1 85 ? 6.713 -2.720 0.266 1.00 90.88 85 ILE A N 1
ATOM 661 C CA . ILE A 1 85 ? 5.460 -2.034 0.619 1.00 90.88 85 ILE A CA 1
ATOM 662 C C . ILE A 1 85 ? 4.324 -3.047 0.788 1.00 90.88 85 ILE A C 1
ATOM 664 O O . ILE A 1 85 ? 3.610 -3.021 1.788 1.00 90.88 85 ILE A O 1
ATOM 668 N N . TYR A 1 86 ? 4.182 -3.979 -0.151 1.00 90.00 86 TYR A N 1
ATOM 669 C CA . TYR A 1 86 ? 3.118 -4.974 -0.157 1.00 90.00 86 TYR A CA 1
ATOM 670 C C . TYR A 1 86 ? 3.211 -5.925 1.041 1.00 90.00 86 TYR A C 1
ATOM 672 O O . TYR A 1 86 ? 2.186 -6.292 1.614 1.00 90.00 86 TYR A O 1
ATOM 680 N N . LYS A 1 87 ? 4.424 -6.248 1.513 1.00 92.06 87 LYS A N 1
ATOM 681 C CA . LYS A 1 87 ? 4.631 -7.022 2.750 1.00 92.06 87 LYS A CA 1
ATOM 682 C C . LYS A 1 87 ? 3.976 -6.358 3.969 1.00 92.06 87 LYS A C 1
ATOM 684 O O . LYS A 1 87 ? 3.434 -7.053 4.833 1.00 92.06 87 LYS A O 1
ATOM 689 N N . ARG A 1 88 ? 3.952 -5.018 4.016 1.00 91.44 88 ARG A N 1
ATOM 690 C CA . ARG A 1 88 ? 3.306 -4.258 5.099 1.00 91.44 88 ARG A CA 1
ATOM 691 C C . ARG A 1 88 ? 1.788 -4.402 5.102 1.00 91.44 88 ARG A C 1
ATOM 693 O O . ARG A 1 88 ? 1.207 -4.227 6.159 1.00 91.44 88 ARG A O 1
ATOM 700 N N . ARG A 1 89 ? 1.147 -4.794 3.991 1.00 91.94 89 ARG A N 1
ATOM 701 C CA . ARG A 1 89 ? -0.315 -4.993 3.902 1.00 91.94 89 ARG A CA 1
ATOM 702 C C . ARG A 1 89 ? -0.852 -5.897 5.011 1.00 91.94 89 ARG A C 1
ATOM 704 O O . ARG A 1 89 ? -1.947 -5.680 5.495 1.00 91.94 89 ARG A O 1
ATOM 711 N N . THR A 1 90 ? -0.081 -6.886 5.452 1.00 93.50 90 THR A N 1
ATOM 712 C CA . THR A 1 90 ? -0.492 -7.787 6.543 1.00 93.50 90 THR A CA 1
ATOM 713 C C . THR A 1 90 ? -0.782 -7.072 7.870 1.00 93.50 90 THR A C 1
ATOM 715 O O . THR A 1 90 ? -1.492 -7.628 8.705 1.00 93.50 90 THR A O 1
ATOM 718 N N . SER A 1 91 ? -0.294 -5.841 8.069 1.00 91.81 91 SER A N 1
ATOM 719 C CA . SER A 1 91 ? -0.602 -5.043 9.258 1.00 91.81 91 SER A CA 1
ATOM 720 C C . SER A 1 91 ? -2.089 -4.700 9.366 1.00 91.81 91 SER A C 1
ATOM 722 O O . SER A 1 91 ? -2.637 -4.803 10.462 1.00 91.81 91 SER A O 1
ATOM 724 N N . ILE A 1 92 ? -2.761 -4.370 8.252 1.00 93.62 92 ILE A N 1
ATOM 725 C CA . ILE A 1 92 ? -4.190 -4.024 8.286 1.00 93.62 92 ILE A CA 1
ATOM 726 C C . ILE A 1 92 ? -5.045 -5.239 8.631 1.00 93.62 92 ILE A C 1
ATOM 728 O O . ILE A 1 92 ? -5.992 -5.120 9.393 1.00 93.62 92 ILE A O 1
ATOM 732 N N . GLU A 1 93 ? -4.670 -6.430 8.160 1.00 95.12 93 GLU A N 1
ATOM 733 C CA . GLU A 1 93 ? -5.397 -7.664 8.484 1.00 95.12 93 GLU A CA 1
ATOM 734 C C . GLU A 1 93 ? -5.302 -7.989 9.978 1.00 95.12 93 GLU A C 1
ATOM 736 O O . GLU A 1 93 ? -6.279 -8.405 10.601 1.00 95.12 93 GLU A O 1
ATOM 741 N N . ARG A 1 94 ? -4.135 -7.734 10.586 1.00 94.56 94 ARG A N 1
ATOM 742 C CA . ARG A 1 94 ? -3.952 -7.854 12.038 1.00 94.56 94 ARG A CA 1
ATOM 743 C C . ARG A 1 94 ? -4.787 -6.817 12.794 1.00 94.56 94 ARG A C 1
ATOM 745 O O . ARG A 1 94 ? -5.374 -7.177 13.810 1.00 94.56 94 ARG A O 1
ATOM 752 N N . SER A 1 95 ? -4.883 -5.582 12.287 1.00 95.50 95 SER A N 1
ATOM 753 C CA . SER A 1 95 ? -5.772 -4.544 12.840 1.00 95.50 95 SER A CA 1
ATOM 754 C C . SER A 1 95 ? -7.233 -4.976 12.784 1.00 95.50 95 SER A C 1
ATOM 756 O O . SER A 1 95 ? -7.898 -5.050 13.808 1.00 95.50 95 SER A O 1
ATOM 758 N N . ASN A 1 96 ? -7.703 -5.410 11.615 1.00 95.88 96 ASN A N 1
ATOM 759 C CA . ASN A 1 96 ? -9.074 -5.870 11.420 1.00 95.88 96 ASN A CA 1
ATOM 760 C C . ASN A 1 96 ? -9.419 -7.045 12.348 1.00 95.88 96 ASN A C 1
ATOM 762 O O . ASN A 1 96 ? -10.515 -7.092 12.903 1.00 95.88 96 ASN A O 1
ATOM 766 N N . LYS A 1 97 ? -8.489 -7.990 12.553 1.00 96.69 97 LYS A N 1
ATOM 767 C CA . LYS A 1 97 ? -8.661 -9.088 13.517 1.00 96.69 97 LYS A CA 1
ATOM 768 C C . LYS A 1 97 ? -8.797 -8.563 14.945 1.00 96.69 97 LYS A C 1
ATOM 770 O O . LYS A 1 97 ? -9.671 -9.027 15.673 1.00 96.69 97 LYS A O 1
ATOM 775 N N . ARG A 1 98 ? -7.959 -7.602 15.345 1.00 96.81 98 ARG A N 1
ATOM 776 C CA . ARG A 1 98 ? -8.027 -6.964 16.668 1.00 96.81 98 ARG A CA 1
ATOM 777 C C . ARG A 1 98 ? -9.371 -6.280 16.878 1.00 96.81 98 ARG A C 1
ATOM 779 O O . ARG A 1 98 ? -10.021 -6.521 17.888 1.00 96.81 98 ARG A O 1
ATOM 786 N N . GLU A 1 99 ? -9.816 -5.492 15.909 1.00 96.69 99 GLU A N 1
ATOM 787 C CA . GLU A 1 99 ? -11.083 -4.765 15.974 1.00 96.69 99 GLU A CA 1
ATOM 788 C C . GLU A 1 99 ? -12.279 -5.724 16.047 1.00 96.69 99 GLU A C 1
ATOM 790 O O . GLU A 1 99 ? -13.109 -5.635 16.955 1.00 96.69 99 GLU A O 1
ATOM 795 N N . LYS A 1 100 ? -12.356 -6.682 15.116 1.00 96.50 100 LYS A N 1
ATOM 796 C CA . LYS A 1 100 ? -13.505 -7.587 14.994 1.00 96.50 100 LYS A CA 1
ATOM 797 C C . LYS A 1 100 ? -13.575 -8.626 16.105 1.00 96.50 100 LYS A C 1
ATOM 799 O O . LYS A 1 100 ? -14.646 -8.819 16.678 1.00 96.50 100 LYS A O 1
ATOM 804 N N . ILE A 1 101 ? -12.451 -9.280 16.398 1.00 97.56 101 ILE A N 1
ATOM 805 C CA . ILE A 1 101 ? -12.393 -10.443 17.290 1.00 97.56 101 ILE A CA 1
ATOM 806 C C . ILE A 1 101 ? -11.994 -10.027 18.703 1.00 97.56 101 ILE A C 1
ATOM 808 O O . ILE A 1 101 ? -12.759 -10.251 19.638 1.00 97.56 101 ILE A O 1
ATOM 812 N N . ASP A 1 102 ? -10.838 -9.381 18.867 1.00 96.69 102 ASP A N 1
ATOM 813 C CA . ASP A 1 102 ? -10.261 -9.154 20.201 1.00 96.69 102 ASP A CA 1
ATOM 814 C C . ASP A 1 102 ? -11.052 -8.088 20.981 1.00 96.69 102 ASP A C 1
ATOM 816 O O . ASP A 1 102 ? -11.392 -8.292 22.145 1.00 96.69 102 ASP A O 1
ATOM 820 N N . TYR A 1 103 ? -11.449 -7.002 20.313 1.00 97.00 103 TYR A N 1
ATOM 821 C CA . TYR A 1 103 ? -12.347 -5.982 20.868 1.00 97.00 103 TYR A CA 1
ATOM 822 C C . TYR A 1 103 ? -13.834 -6.257 20.617 1.00 97.00 103 TYR A C 1
ATOM 824 O O . TYR A 1 103 ? -14.692 -5.457 21.002 1.00 97.00 103 TYR A O 1
ATOM 832 N N . LYS A 1 104 ? -14.161 -7.404 20.006 1.00 97.06 104 LYS A N 1
ATOM 833 C CA . LYS A 1 104 ? -15.535 -7.884 19.827 1.00 97.06 104 LYS A CA 1
ATOM 834 C C . LYS A 1 104 ? -16.446 -6.827 19.198 1.00 97.06 104 LYS A C 1
ATOM 836 O O . LYS A 1 104 ? -17.531 -6.551 19.728 1.00 97.06 104 LYS A O 1
ATOM 841 N N . LEU A 1 105 ? -16.017 -6.205 18.095 1.00 96.81 105 LEU A N 1
ATOM 842 C CA . LEU A 1 105 ? -16.792 -5.165 17.409 1.00 96.81 105 LEU A CA 1
ATOM 843 C C . LEU A 1 105 ? -18.250 -5.612 17.221 1.00 96.81 105 LEU A C 1
ATOM 845 O O . LEU A 1 105 ? -19.160 -4.958 17.731 1.00 96.81 105 LEU A O 1
ATOM 849 N N . GLU A 1 106 ? -18.457 -6.782 16.616 1.00 95.56 106 GLU A N 1
ATOM 850 C CA . GLU A 1 106 ? -19.777 -7.296 16.227 1.00 95.56 106 GLU A CA 1
ATOM 851 C C . GLU A 1 106 ? -20.688 -7.663 17.414 1.00 95.56 106 GLU A C 1
ATOM 853 O O . GLU A 1 106 ? -21.914 -7.630 17.301 1.00 95.56 106 GLU A O 1
ATOM 858 N N . SER A 1 107 ? -20.116 -7.909 18.598 1.00 95.94 107 SER A N 1
ATOM 859 C CA . SER A 1 107 ? -20.897 -8.181 19.815 1.00 95.94 107 SER A CA 1
ATOM 860 C C . SER A 1 107 ? -21.698 -6.970 20.305 1.00 95.94 107 SER A C 1
ATOM 862 O O . SER A 1 107 ? -22.580 -7.132 21.142 1.00 95.94 107 SER A O 1
ATOM 864 N N . GLY A 1 108 ? -21.430 -5.766 19.782 1.00 91.06 108 GLY A N 1
ATOM 865 C CA . GLY A 1 108 ? -22.206 -4.569 20.108 1.00 91.06 108 GLY A CA 1
ATOM 866 C C . GLY A 1 108 ? -23.669 -4.634 19.661 1.00 91.06 108 GLY A C 1
ATOM 867 O O . GLY A 1 108 ? -24.500 -3.982 20.280 1.00 91.06 108 GLY A O 1
ATOM 868 N N . ARG A 1 109 ? -23.990 -5.421 18.615 1.00 93.94 109 ARG A N 1
ATOM 869 C CA . ARG A 1 109 ? -25.356 -5.608 18.072 1.00 93.94 109 ARG A CA 1
ATOM 870 C C . ARG A 1 109 ? -26.143 -4.297 17.894 1.00 93.94 109 ARG A C 1
ATOM 872 O O . ARG A 1 109 ? -27.361 -4.248 18.070 1.00 93.94 109 ARG A O 1
ATOM 879 N N . HIS A 1 110 ? -25.441 -3.221 17.540 1.00 95.06 110 HIS A N 1
ATOM 880 C CA . HIS A 1 110 ? -26.029 -1.892 17.418 1.00 95.06 110 HIS A CA 1
ATOM 881 C C . HIS A 1 110 ? -26.928 -1.805 16.184 1.00 95.06 110 HIS A C 1
ATOM 883 O O . HIS A 1 110 ? -26.575 -2.289 15.111 1.00 95.06 110 HIS A O 1
ATOM 889 N N . ARG A 1 111 ? -28.085 -1.147 16.310 1.00 94.25 111 ARG A N 1
ATOM 890 C CA . ARG A 1 111 ? -28.981 -0.879 15.166 1.00 94.25 111 ARG A CA 1
ATOM 891 C C . ARG A 1 111 ? -28.635 0.420 14.433 1.00 94.25 111 ARG A C 1
ATOM 893 O O . ARG A 1 111 ? -28.941 0.567 13.258 1.00 94.25 111 ARG A O 1
ATOM 900 N N . SER A 1 112 ? -28.000 1.364 15.128 1.00 96.88 112 SER A N 1
ATOM 901 C CA . SER A 1 112 ? -27.640 2.679 14.590 1.00 96.88 112 SER A CA 1
ATOM 902 C C . SER A 1 112 ? -26.224 2.678 14.027 1.00 96.88 112 SER A C 1
ATOM 904 O O . SER A 1 112 ? -25.273 2.319 14.725 1.00 96.88 112 SER A O 1
ATOM 906 N N . THR A 1 113 ? -26.066 3.169 12.797 1.00 96.31 113 THR A N 1
ATOM 907 C CA . THR A 1 113 ? -24.752 3.400 12.182 1.00 96.31 113 THR A CA 1
ATOM 908 C C . THR A 1 113 ? -23.903 4.360 13.014 1.00 96.31 113 THR A C 1
ATOM 910 O O . THR A 1 113 ? -22.716 4.115 13.188 1.00 96.31 113 THR A O 1
ATOM 913 N N . LYS A 1 114 ? -24.498 5.393 13.629 1.00 97.38 114 LYS A N 1
ATOM 914 C CA . LYS A 1 114 ? -23.777 6.327 14.516 1.00 97.38 114 LYS A CA 1
ATOM 915 C C . LYS A 1 114 ? -23.154 5.615 15.720 1.00 97.38 114 LYS A C 1
ATOM 917 O O . LYS A 1 114 ? -22.023 5.907 16.090 1.00 97.38 114 LYS A O 1
ATOM 922 N N . MET A 1 115 ? -23.867 4.651 16.301 1.00 97.19 115 MET A N 1
ATOM 923 C CA . MET A 1 115 ? -23.358 3.874 17.433 1.00 97.19 115 MET A CA 1
ATOM 924 C C . MET A 1 115 ? -22.244 2.907 17.002 1.00 97.19 115 MET A C 1
ATOM 926 O O . MET A 1 115 ? -21.263 2.733 17.726 1.00 97.19 115 MET A O 1
ATOM 930 N N . TRP A 1 116 ? -22.347 2.333 15.796 1.00 97.12 116 TRP A N 1
ATOM 931 C CA . TRP A 1 116 ? -21.240 1.595 15.182 1.00 97.12 116 TRP A CA 1
ATOM 932 C C . TRP A 1 116 ? -20.001 2.469 15.006 1.00 97.12 116 TRP A C 1
ATOM 934 O O . TRP A 1 116 ? -18.922 2.042 15.405 1.00 97.12 116 TRP A O 1
ATOM 944 N N . TYR A 1 117 ? -20.152 3.695 14.494 1.00 96.88 117 TYR A N 1
ATOM 945 C CA . TYR A 1 117 ? -19.040 4.638 14.364 1.00 96.88 117 TYR A CA 1
ATOM 946 C C . TYR A 1 117 ? -18.359 4.895 15.708 1.00 96.88 117 TYR A C 1
ATOM 948 O O . TYR A 1 117 ? -17.156 4.681 15.823 1.00 96.88 117 TYR A O 1
ATOM 956 N N . VAL A 1 118 ? -19.118 5.282 16.739 1.00 96.75 118 VAL A N 1
ATOM 957 C CA . VAL A 1 118 ? -18.564 5.538 18.081 1.00 96.75 118 VAL A CA 1
ATOM 958 C C . VAL A 1 118 ? -17.810 4.316 18.611 1.00 96.75 118 VAL A C 1
ATOM 960 O O . VAL A 1 118 ? -16.692 4.449 19.106 1.00 96.75 118 VAL A O 1
ATOM 963 N N . ARG A 1 119 ? -18.380 3.113 18.456 1.00 96.88 119 ARG A N 1
ATOM 964 C CA . ARG A 1 119 ? -17.735 1.865 18.886 1.00 96.88 119 ARG A CA 1
ATOM 965 C C . ARG A 1 119 ? -16.430 1.603 18.133 1.00 96.88 119 ARG A C 1
ATOM 967 O O . ARG A 1 119 ? -15.439 1.279 18.775 1.00 96.88 119 ARG A O 1
ATOM 974 N N . VAL A 1 120 ? -16.416 1.750 16.807 1.00 96.88 120 VAL A N 1
ATOM 975 C CA . VAL A 1 120 ? -15.202 1.567 15.993 1.00 96.88 120 VAL A CA 1
ATOM 976 C C . VAL A 1 120 ? -14.121 2.559 16.417 1.00 96.88 120 VAL A C 1
ATOM 978 O O . VAL A 1 120 ? -13.000 2.138 16.679 1.00 96.88 120 VAL A O 1
ATOM 981 N N . TYR A 1 121 ? -14.451 3.843 16.583 1.00 97.06 121 TYR A N 1
ATOM 982 C CA . TYR A 1 121 ? -13.483 4.846 17.039 1.00 97.06 121 TYR A CA 1
ATOM 983 C C . TYR A 1 121 ? -12.902 4.515 18.416 1.00 97.06 121 TYR A C 1
ATOM 985 O O . TYR A 1 121 ? -11.685 4.555 18.584 1.00 97.06 121 TYR A O 1
ATOM 993 N N . ALA A 1 122 ? -13.739 4.135 19.385 1.00 97.25 122 ALA A N 1
ATOM 994 C CA . ALA A 1 122 ? -13.268 3.730 20.709 1.00 97.25 122 ALA A CA 1
ATOM 995 C C . ALA A 1 122 ? -12.319 2.521 20.633 1.00 97.25 122 ALA A C 1
ATOM 997 O O . ALA A 1 122 ? -11.265 2.515 21.263 1.00 97.25 122 ALA A O 1
ATOM 998 N N . ILE A 1 123 ? -12.653 1.526 19.809 1.00 97.75 123 ILE A N 1
ATOM 999 C CA . ILE A 1 123 ? -11.806 0.353 19.573 1.00 97.75 123 ILE A CA 1
ATOM 1000 C C . ILE A 1 123 ? -10.466 0.749 18.942 1.00 97.75 123 ILE A C 1
ATOM 1002 O O . ILE A 1 123 ? -9.424 0.275 19.390 1.00 97.75 123 ILE A O 1
ATOM 1006 N N . MET A 1 124 ? -10.469 1.636 17.943 1.00 96.50 124 MET A N 1
ATOM 1007 C CA . MET A 1 124 ? -9.243 2.117 17.300 1.00 96.50 124 MET A CA 1
ATOM 1008 C C . MET A 1 124 ? -8.345 2.878 18.283 1.00 96.50 124 MET A C 1
ATOM 1010 O O . MET A 1 124 ? -7.128 2.696 18.259 1.00 96.50 124 MET A O 1
ATOM 1014 N N . ILE A 1 125 ? -8.929 3.680 19.182 1.00 97.44 125 ILE A N 1
ATOM 1015 C CA . ILE A 1 125 ? -8.196 4.356 20.263 1.00 97.44 125 ILE A CA 1
ATOM 1016 C C . ILE A 1 125 ? -7.556 3.319 21.191 1.00 97.44 125 ILE A C 1
ATOM 1018 O O . ILE A 1 125 ? -6.355 3.393 21.442 1.00 97.44 125 ILE A O 1
ATOM 1022 N N . CYS A 1 126 ? -8.310 2.312 21.644 1.00 97.06 126 CYS A N 1
ATOM 1023 C CA . CYS A 1 126 ? -7.775 1.234 22.478 1.00 97.06 126 CYS A CA 1
ATOM 1024 C C . CYS A 1 126 ? -6.647 0.468 21.784 1.00 97.06 126 CYS A C 1
ATOM 1026 O O . CYS A 1 126 ? -5.599 0.233 22.377 1.00 97.06 126 CYS A O 1
ATOM 1028 N N . GLN A 1 127 ? -6.815 0.133 20.506 1.00 95.88 127 GLN A N 1
ATOM 1029 C CA . GLN A 1 127 ? -5.774 -0.550 19.752 1.00 95.88 127 GLN A CA 1
ATOM 1030 C C . GLN A 1 127 ? -4.510 0.308 19.611 1.00 95.88 127 GLN A C 1
ATOM 1032 O O . GLN A 1 127 ? -3.399 -0.225 19.650 1.00 95.88 127 GLN A O 1
ATOM 1037 N N . HIS A 1 128 ? -4.664 1.625 19.456 1.00 95.19 128 HIS A N 1
ATOM 1038 C CA . HIS A 1 128 ? -3.539 2.550 19.436 1.00 95.19 128 HIS A CA 1
ATOM 1039 C C . HIS A 1 128 ? -2.829 2.587 20.792 1.00 95.19 128 HIS A C 1
ATOM 1041 O O . HIS A 1 128 ? -1.607 2.461 20.827 1.00 95.19 128 HIS A O 1
ATOM 1047 N N . MET A 1 129 ? -3.574 2.671 21.899 1.00 94.56 129 MET A N 1
ATOM 1048 C CA . MET A 1 129 ? -3.008 2.601 23.251 1.00 94.56 129 MET A CA 1
ATOM 1049 C C . MET A 1 129 ? -2.218 1.307 23.472 1.00 94.56 129 MET A C 1
ATOM 1051 O O . MET A 1 129 ? -1.084 1.362 23.941 1.00 94.56 129 MET A O 1
ATOM 1055 N N . ASP A 1 130 ? -2.754 0.157 23.061 1.00 94.25 130 ASP A N 1
ATOM 1056 C CA . ASP A 1 130 ? -2.063 -1.131 23.180 1.00 94.25 130 ASP A CA 1
ATOM 1057 C C . ASP A 1 130 ? -0.767 -1.173 22.354 1.00 94.25 130 ASP A C 1
ATOM 1059 O O . ASP A 1 130 ? 0.249 -1.712 22.801 1.00 94.25 130 ASP A O 1
ATOM 1063 N N . ALA A 1 131 ? -0.772 -0.577 21.157 1.00 93.00 131 ALA A N 1
ATOM 1064 C CA . ALA A 1 131 ? 0.425 -0.461 20.329 1.00 93.00 131 ALA A CA 1
ATOM 1065 C C . ALA A 1 131 ? 1.489 0.437 20.983 1.00 93.00 131 ALA A C 1
ATOM 1067 O O . ALA A 1 131 ? 2.667 0.077 20.990 1.00 93.00 131 ALA A O 1
ATOM 1068 N N . TRP A 1 132 ? 1.082 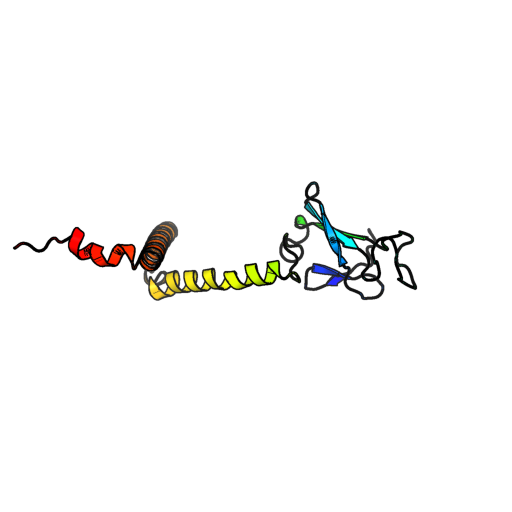1.566 21.571 1.00 93.44 132 TRP A N 1
ATOM 1069 C CA . TRP A 1 132 ? 1.972 2.460 22.318 1.00 93.44 132 TRP A CA 1
ATOM 1070 C C . TRP A 1 132 ? 2.557 1.786 23.549 1.00 93.44 132 TRP A C 1
ATOM 1072 O O . TRP A 1 132 ? 3.769 1.824 23.749 1.00 93.44 132 TRP A O 1
ATOM 1082 N N . PHE A 1 133 ? 1.721 1.104 24.328 1.00 91.56 133 PHE A N 1
ATOM 1083 C CA . PHE A 1 133 ? 2.172 0.341 25.482 1.00 91.56 133 PHE A CA 1
ATOM 1084 C C . PHE A 1 133 ? 3.183 -0.736 25.074 1.00 91.56 133 PHE A C 1
ATOM 1086 O O . PHE A 1 133 ? 4.226 -0.876 25.706 1.00 91.56 133 PHE A O 1
ATOM 1093 N N . SER A 1 134 ? 2.934 -1.457 23.975 1.00 90.75 134 SER A N 1
ATOM 1094 C CA . SER A 1 134 ? 3.889 -2.440 23.457 1.00 90.75 134 SER A CA 1
ATOM 1095 C C . SER A 1 134 ? 5.196 -1.807 22.974 1.00 90.75 134 SER A C 1
ATOM 1097 O O . SER A 1 134 ? 6.237 -2.452 23.068 1.00 90.75 134 SER A O 1
ATOM 1099 N N . HIS A 1 135 ? 5.154 -0.591 22.427 1.00 92.12 135 HIS A N 1
ATOM 1100 C CA . HIS A 1 135 ? 6.334 0.114 21.930 1.00 92.12 135 HIS A CA 1
ATOM 1101 C C . HIS A 1 135 ? 7.196 0.682 23.066 1.00 92.12 135 HIS A C 1
ATOM 1103 O O . HIS A 1 135 ? 8.419 0.617 23.001 1.00 92.12 135 HIS A O 1
ATOM 1109 N N . GLN A 1 136 ? 6.558 1.194 24.118 1.00 90.06 136 GLN A N 1
ATOM 1110 C CA . GLN A 1 136 ? 7.198 1.850 25.263 1.00 90.06 136 GLN A CA 1
ATOM 1111 C C . GLN A 1 136 ? 7.269 0.951 26.501 1.00 90.06 136 GLN A C 1
ATOM 1113 O O . GLN A 1 136 ? 7.442 1.429 27.619 1.00 90.06 136 GLN A O 1
ATOM 1118 N N . LYS A 1 137 ? 7.133 -0.364 26.314 1.00 87.38 137 LYS A N 1
ATOM 1119 C CA . LYS A 1 137 ? 7.036 -1.337 27.407 1.00 87.38 137 LYS A CA 1
ATOM 1120 C C . LYS A 1 137 ? 8.185 -1.218 28.410 1.00 87.38 137 LYS A C 1
ATOM 1122 O O . LYS A 1 137 ? 7.946 -1.275 29.610 1.00 87.38 137 LYS A O 1
ATOM 1127 N N . GLU A 1 138 ? 9.405 -1.013 27.915 1.00 85.88 138 GLU A N 1
ATOM 1128 C CA . GLU A 1 138 ? 10.591 -0.827 28.758 1.00 85.88 138 GLU A CA 1
ATOM 1129 C C . GLU A 1 138 ? 10.542 0.495 29.534 1.00 85.88 138 GLU A C 1
ATOM 1131 O O . GLU A 1 138 ? 10.810 0.518 30.730 1.00 85.88 138 GLU A O 1
ATOM 1136 N N . SER A 1 139 ? 10.116 1.585 28.891 1.00 84.44 139 SER A N 1
ATOM 1137 C CA . SER A 1 139 ? 9.946 2.893 29.539 1.00 84.44 139 SER A CA 1
ATOM 1138 C C . SER A 1 139 ? 8.845 2.891 30.605 1.00 84.44 139 SER A C 1
ATOM 1140 O O . SER A 1 139 ? 8.890 3.690 31.533 1.00 84.44 139 SER A O 1
ATOM 1142 N N . PHE A 1 140 ? 7.867 1.989 30.492 1.00 82.31 140 PHE A N 1
ATOM 1143 C CA . PHE A 1 140 ? 6.767 1.840 31.446 1.00 82.31 140 PHE A CA 1
ATOM 1144 C C . PHE A 1 140 ? 6.986 0.755 32.500 1.00 82.31 140 PHE A C 1
ATOM 1146 O O . PHE A 1 140 ? 6.069 0.477 33.276 1.00 82.31 140 PHE A O 1
ATOM 1153 N N . LYS A 1 141 ? 8.173 0.145 32.567 1.00 82.88 141 LYS A N 1
ATOM 1154 C CA . LYS A 1 141 ? 8.458 -0.929 33.529 1.00 82.88 141 LYS A CA 1
ATOM 1155 C C . LYS A 1 141 ? 8.200 -0.496 34.978 1.00 82.88 141 LYS A C 1
ATOM 1157 O O . LYS A 1 141 ? 7.598 -1.251 35.740 1.00 82.88 141 LYS A O 1
ATOM 1162 N N . ASP A 1 142 ? 8.539 0.752 35.288 1.00 82.69 142 ASP A N 1
ATOM 1163 C CA . ASP A 1 142 ? 8.403 1.360 36.616 1.00 82.69 142 ASP A CA 1
ATOM 1164 C C . ASP A 1 142 ? 7.158 2.260 36.735 1.00 82.69 142 ASP A C 1
ATOM 1166 O O . ASP A 1 142 ? 6.950 2.949 37.727 1.00 82.69 142 ASP A O 1
ATOM 1170 N N . LEU A 1 143 ? 6.253 2.238 35.749 1.00 82.88 143 LEU A N 1
ATOM 1171 C CA . LEU A 1 143 ? 5.053 3.081 35.775 1.00 82.88 143 LEU A CA 1
ATOM 1172 C C . LEU A 1 143 ? 4.199 2.821 37.029 1.00 82.88 143 LEU A C 1
ATOM 1174 O O . LEU A 1 143 ? 3.636 3.744 37.614 1.00 82.88 143 LEU A O 1
ATOM 1178 N N . LYS A 1 144 ? 4.120 1.558 37.467 1.00 77.38 144 LYS A N 1
ATOM 1179 C CA . LYS A 1 144 ? 3.374 1.182 38.675 1.00 77.38 144 LYS A CA 1
ATOM 1180 C C . LYS A 1 144 ? 3.973 1.780 39.944 1.00 77.38 144 LYS A C 1
ATOM 1182 O O . LYS A 1 144 ? 3.201 2.172 40.811 1.00 77.38 144 LYS A O 1
ATOM 1187 N N . THR A 1 145 ? 5.299 1.852 40.054 1.00 82.25 145 THR A N 1
ATOM 1188 C CA . THR A 1 145 ? 5.961 2.417 41.239 1.00 82.25 145 THR A CA 1
ATOM 1189 C C . THR A 1 145 ? 5.819 3.936 41.283 1.00 82.25 145 THR A C 1
ATOM 1191 O O . THR A 1 145 ? 5.730 4.498 42.369 1.00 82.25 145 THR A O 1
ATOM 1194 N N . TRP A 1 146 ? 5.718 4.601 40.127 1.00 79.50 146 TRP A N 1
ATOM 1195 C CA . TRP A 1 146 ? 5.456 6.043 40.055 1.00 79.50 146 TRP A CA 1
ATOM 1196 C C . TRP A 1 146 ? 4.008 6.422 40.372 1.00 79.50 146 TRP A C 1
ATOM 1198 O O . TRP A 1 146 ? 3.774 7.422 41.044 1.00 79.50 146 TRP A O 1
ATOM 1208 N N . ILE A 1 147 ? 3.034 5.650 39.880 1.00 84.38 147 ILE A N 1
ATOM 1209 C CA . ILE A 1 147 ? 1.605 5.950 40.075 1.00 84.38 147 ILE A CA 1
ATOM 1210 C C . ILE A 1 147 ? 1.137 5.546 41.475 1.00 84.38 147 ILE A C 1
ATOM 1212 O O . ILE A 1 147 ? 0.334 6.251 42.083 1.00 84.38 147 ILE A O 1
ATOM 1216 N N . PHE A 1 148 ? 1.633 4.418 41.986 1.00 81.31 148 PHE A N 1
ATOM 1217 C CA . PHE A 1 148 ? 1.299 3.906 43.310 1.00 81.31 148 PHE A CA 1
ATOM 1218 C C . PHE A 1 148 ? 2.571 3.842 44.160 1.00 81.31 148 PHE A C 1
ATOM 1220 O O . PHE A 1 148 ? 3.144 2.757 44.313 1.00 81.31 148 PHE A O 1
ATOM 1227 N N . PRO A 1 149 ? 3.051 4.981 44.697 1.00 74.19 149 PRO A N 1
ATOM 1228 C CA . PRO A 1 149 ? 4.146 4.949 45.652 1.00 74.19 149 PRO A CA 1
ATOM 1229 C C . PRO A 1 149 ? 3.722 4.071 46.833 1.00 74.19 149 PRO A C 1
ATOM 1231 O O . PRO A 1 149 ? 2.629 4.235 47.378 1.00 74.19 149 PRO A O 1
ATOM 1234 N N . GLN A 1 150 ? 4.559 3.095 47.188 1.00 71.06 150 GLN A N 1
ATOM 1235 C CA . GLN A 1 150 ? 4.305 2.250 48.349 1.00 71.06 150 GLN A CA 1
ATOM 1236 C C . GLN A 1 150 ? 4.264 3.152 49.585 1.00 71.06 150 GLN A C 1
ATOM 1238 O O . GLN A 1 150 ? 5.250 3.815 49.905 1.00 71.06 150 GLN A O 1
ATOM 1243 N N . THR A 1 151 ? 3.109 3.222 50.242 1.00 65.44 151 THR A N 1
ATOM 1244 C CA . THR A 1 151 ? 2.990 3.853 51.557 1.00 65.44 151 THR A CA 1
ATOM 1245 C C . THR A 1 151 ? 3.796 3.017 52.544 1.00 65.44 151 THR A C 1
ATOM 1247 O O . THR A 1 151 ? 3.540 1.815 52.653 1.00 65.44 151 THR A O 1
ATOM 1250 N N . ALA A 1 152 ? 4.789 3.649 53.172 1.00 58.94 152 ALA A N 1
ATOM 1251 C CA . ALA A 1 152 ? 5.619 3.066 54.223 1.00 58.94 152 ALA A CA 1
ATOM 1252 C C . ALA A 1 152 ? 4.792 2.626 55.438 1.00 58.94 152 ALA A C 1
ATOM 1254 O O . ALA A 1 152 ? 3.762 3.286 55.713 1.00 58.94 152 ALA A O 1
#

Radius of gyration: 26.43 Å; chains: 1; bounding box: 50×27×91 Å

Foldseek 3Di:
DPDDPWDADPQRFTADVVRDTWDWDDADPVQQKTKTFHPQFDPQDRPPPPQPDPGSRTDMDIDHCVVPVVRRPPDRCPDPVNVVVVVCVVVVVVVVCCLCPVLVLVVVVDPDPVVSVVSSVVSVVVVVVVVVCVVCVVVCVCVCCVVDPDDD

Sequence (152 aa):
KTGSDIQISPNGIPICPIGLEMKPNGHDNLQNRDKWRCALSCGSKNSCTSPCSKAKYGRTYHTHSKDNLRLFTKTPRDSEKWKVIYKRRTSIERSNKREKIDYKLESGRHRSTKMWYVRVYAIMICQHMDAWFSHQKESFKDLKTWIFPQTA

Secondary structure (DSSP, 8-state):
------EE-TTS-EE-TTSPBPEEEEEETTTTEEEEE-TTEETTEE--SS-SSSSTT--EEEEETTT-TTTS-SS-TTSHHHHHHHHHTHHHHHHHHIIIIIS-GGGG--S-HHHHHHHHHHHHHHHHHHHHHHHSTTTTTTHHHHHSPPP-